Protein AF-A0A9D7ZL59-F1 (afdb_monomer_lite)

Secondary structure (DSSP, 8-state):
-PPP---TT--HHHHHHHHHTTGGG-TTEEEEEEEEEEEEEETTEEEEEEEEEEEEEEEE-SSS-SEEEEEEEEETTEEEEEEEESSTTT-EEEEEEEEEETTEEEE-SS-SEEEE-

Sequence (117 aa):
MQAYKAPVFLTDLMNNWLLFHNVLQNSKIGKIGLFEWELRPTQKSELKIRKKPVIKEFEQYGKPSDLNIYFFELNSTTLHVFESHGFSLSGTKNIYQYVLKNGKFYRNDKPLISFLS

Radius of gyration: 14.92 Å; chains: 1; bounding box: 33×42×32 Å

Foldseek 3Di:
DDDDDPDPPDDPQRVLVCVQVVVLVDLQEFKEAAWDWDWDQDPVDNPDTDTDIGTDDIDGRHHNHQWYWYWDDPDPFKIWIWIWGDDPQAIKIFIWIWGDDPSDTDIDPHTPDIDGD

pLDDT: mean 84.56, std 13.37, range [43.19, 97.94]

Structure (mmCIF, N/CA/C/O backbone):
data_AF-A0A9D7ZL59-F1
#
_entry.id   AF-A0A9D7ZL59-F1
#
loop_
_atom_site.group_PDB
_atom_site.id
_atom_site.type_symbol
_atom_site.label_atom_id
_atom_site.label_alt_id
_atom_site.label_comp_id
_atom_site.label_asym_id
_atom_site.label_entity_id
_atom_site.label_seq_id
_atom_site.pdbx_PDB_ins_code
_atom_site.Cartn_x
_atom_site.Cartn_y
_atom_site.Cartn_z
_atom_site.occupancy
_atom_site.B_iso_or_equiv
_atom_site.auth_seq_id
_atom_site.auth_comp_id
_atom_site.auth_asym_id
_atom_site.auth_atom_id
_atom_site.pdbx_PDB_model_num
ATOM 1 N N . MET A 1 1 ? 17.984 -14.539 -12.634 1.00 43.19 1 MET A N 1
ATOM 2 C CA . MET A 1 1 ? 16.901 -13.833 -11.917 1.00 43.19 1 MET A CA 1
ATOM 3 C C . MET A 1 1 ? 17.540 -13.151 -10.725 1.00 43.19 1 MET A C 1
ATOM 5 O O . MET A 1 1 ? 18.226 -13.833 -9.975 1.00 43.19 1 MET A O 1
ATOM 9 N N . GLN A 1 2 ? 17.440 -11.829 -10.610 1.00 50.00 2 GLN A N 1
ATOM 10 C CA . GLN A 1 2 ? 17.990 -11.116 -9.457 1.00 50.00 2 GLN A CA 1
ATOM 11 C C . GLN A 1 2 ? 17.089 -11.416 -8.256 1.00 50.00 2 GLN A C 1
ATOM 13 O O . GLN A 1 2 ? 15.872 -11.275 -8.362 1.00 50.00 2 GLN A O 1
ATOM 18 N N . ALA A 1 3 ? 17.663 -11.924 -7.166 1.00 57.16 3 ALA A N 1
ATOM 19 C CA . ALA A 1 3 ? 16.902 -12.201 -5.955 1.00 57.16 3 ALA A CA 1
ATOM 20 C C . ALA A 1 3 ? 16.310 -10.887 -5.427 1.00 57.16 3 ALA A C 1
ATOM 22 O O . ALA A 1 3 ? 17.025 -9.889 -5.321 1.00 57.16 3 ALA A O 1
ATOM 23 N N . TYR A 1 4 ? 15.010 -10.886 -5.128 1.00 61.97 4 TYR A N 1
ATOM 24 C CA . TYR A 1 4 ? 14.353 -9.755 -4.484 1.00 61.97 4 TYR A CA 1
ATOM 25 C C . TYR A 1 4 ? 15.057 -9.445 -3.164 1.00 61.97 4 TYR A C 1
ATOM 27 O O . TYR A 1 4 ? 15.063 -10.278 -2.258 1.00 61.97 4 TYR A O 1
ATOM 35 N N . LYS A 1 5 ? 15.624 -8.245 -3.047 1.00 70.88 5 LYS A N 1
ATOM 36 C CA . LYS A 1 5 ? 16.001 -7.676 -1.758 1.00 70.88 5 LYS A CA 1
ATOM 37 C C . LYS A 1 5 ? 14.959 -6.618 -1.427 1.00 70.88 5 LYS A C 1
ATOM 39 O O . LYS A 1 5 ? 14.846 -5.639 -2.158 1.00 70.88 5 LYS A O 1
ATOM 44 N N . ALA A 1 6 ? 14.185 -6.851 -0.371 1.00 73.00 6 ALA A N 1
ATOM 45 C CA . ALA A 1 6 ? 13.225 -5.866 0.103 1.00 73.00 6 ALA A CA 1
ATOM 46 C C . ALA A 1 6 ? 13.949 -4.550 0.431 1.00 73.00 6 ALA A C 1
ATOM 48 O O . ALA A 1 6 ? 14.999 -4.602 1.086 1.00 73.00 6 ALA A O 1
ATOM 49 N N . PRO A 1 7 ? 13.418 -3.393 -0.003 1.00 82.19 7 PRO A N 1
ATOM 50 C CA . PRO A 1 7 ? 13.910 -2.108 0.463 1.00 82.19 7 PRO A CA 1
ATOM 51 C C . PRO A 1 7 ? 13.878 -2.046 1.993 1.00 82.19 7 PRO A C 1
ATOM 53 O O . PRO A 1 7 ? 12.910 -2.479 2.618 1.00 82.19 7 PRO A O 1
ATOM 56 N N . VAL A 1 8 ? 14.938 -1.500 2.595 1.00 88.19 8 VAL A N 1
ATOM 57 C CA . VAL A 1 8 ? 15.145 -1.510 4.059 1.00 88.19 8 VAL A CA 1
ATOM 58 C C . VAL A 1 8 ? 14.049 -0.740 4.805 1.00 88.19 8 VAL A C 1
ATOM 60 O O . VAL A 1 8 ? 13.775 -1.024 5.966 1.00 88.19 8 VAL A O 1
ATOM 63 N N . PHE A 1 9 ? 13.404 0.213 4.134 1.00 90.75 9 PHE A N 1
ATOM 64 C CA . PHE A 1 9 ? 12.329 1.023 4.700 1.00 90.75 9 PHE A CA 1
ATOM 65 C C . PHE A 1 9 ? 10.957 0.331 4.725 1.00 90.75 9 PHE A C 1
ATOM 67 O O . PHE A 1 9 ? 10.016 0.871 5.305 1.00 90.75 9 PHE A O 1
ATOM 74 N N . LEU A 1 10 ? 10.795 -0.836 4.090 1.00 92.94 10 LEU A N 1
ATOM 75 C CA . LEU A 1 10 ? 9.522 -1.555 4.130 1.00 92.94 10 LEU A CA 1
ATOM 76 C C . LEU A 1 10 ? 9.363 -2.311 5.446 1.00 92.94 10 LEU A C 1
ATOM 78 O O . LEU A 1 10 ? 10.236 -3.076 5.852 1.00 92.94 10 LEU A O 1
ATOM 82 N N . THR A 1 11 ? 8.197 -2.157 6.067 1.00 95.38 11 THR A N 1
ATOM 83 C CA . THR A 1 11 ? 7.824 -2.920 7.258 1.00 95.38 11 THR A CA 1
ATOM 84 C C . THR A 1 11 ? 7.477 -4.369 6.911 1.00 95.38 11 THR A C 1
ATOM 86 O O . THR A 1 11 ? 7.187 -4.715 5.759 1.00 95.38 11 THR A O 1
ATOM 89 N N . ASP A 1 12 ? 7.419 -5.229 7.929 1.00 94.75 12 ASP A N 1
ATOM 90 C CA . ASP A 1 12 ? 6.965 -6.615 7.772 1.00 94.75 12 ASP A CA 1
ATOM 91 C C . ASP A 1 12 ? 5.552 -6.698 7.185 1.00 94.75 12 ASP A C 1
ATOM 93 O O . ASP A 1 12 ? 5.271 -7.561 6.354 1.00 94.75 12 ASP A O 1
ATOM 97 N N . LEU A 1 13 ? 4.656 -5.779 7.561 1.00 96.56 13 LEU A N 1
ATOM 98 C CA . LEU A 1 13 ? 3.291 -5.747 7.042 1.00 96.56 13 LEU A CA 1
ATOM 99 C C . LEU A 1 13 ? 3.269 -5.455 5.533 1.00 96.56 13 LEU A C 1
ATOM 101 O O . LEU A 1 13 ? 2.544 -6.122 4.791 1.00 96.56 13 LEU A O 1
ATOM 105 N N . MET A 1 14 ? 4.086 -4.505 5.069 1.00 96.06 14 MET A N 1
ATOM 106 C CA . MET A 1 14 ? 4.233 -4.178 3.645 1.00 96.06 14 MET A CA 1
ATOM 107 C C . MET A 1 14 ? 4.835 -5.348 2.863 1.00 96.06 14 MET A C 1
ATOM 109 O O . MET A 1 14 ? 4.319 -5.717 1.807 1.00 96.06 14 MET A O 1
ATOM 113 N N . ASN A 1 15 ? 5.878 -5.982 3.404 1.00 93.44 15 ASN A N 1
ATOM 114 C CA . ASN A 1 15 ? 6.492 -7.165 2.801 1.00 93.44 15 ASN A CA 1
ATOM 115 C C . ASN A 1 15 ? 5.498 -8.330 2.702 1.00 93.44 15 ASN A C 1
ATOM 117 O O . ASN A 1 15 ? 5.368 -8.947 1.644 1.00 93.44 15 ASN A O 1
ATOM 121 N N . ASN A 1 16 ? 4.722 -8.580 3.758 1.00 94.25 16 ASN A N 1
ATOM 122 C CA . ASN A 1 16 ? 3.667 -9.591 3.755 1.00 94.25 16 ASN A CA 1
ATOM 123 C C . ASN A 1 16 ? 2.600 -9.300 2.697 1.00 94.25 16 ASN A C 1
ATOM 125 O O . ASN A 1 16 ? 2.128 -10.224 2.038 1.00 94.25 16 ASN A O 1
ATOM 129 N N . TRP A 1 17 ? 2.233 -8.032 2.499 1.00 95.81 17 TRP A N 1
ATOM 130 C CA . TRP A 1 17 ? 1.291 -7.644 1.452 1.00 95.81 17 TRP A CA 1
ATOM 131 C C . TRP A 1 17 ? 1.852 -7.929 0.053 1.00 95.81 17 TRP A C 1
ATOM 133 O O . TRP A 1 17 ? 1.171 -8.542 -0.773 1.00 95.81 17 TRP A O 1
ATOM 143 N N . LEU A 1 18 ? 3.113 -7.558 -0.199 1.00 92.62 18 LEU A N 1
ATOM 144 C CA . LEU A 1 18 ? 3.797 -7.811 -1.473 1.00 92.62 18 LEU A CA 1
ATOM 145 C C . LEU A 1 18 ? 3.868 -9.310 -1.801 1.00 92.62 18 LEU A C 1
ATOM 147 O O . LEU A 1 18 ? 3.638 -9.701 -2.949 1.00 92.62 18 LEU A O 1
ATOM 151 N N . LEU A 1 19 ? 4.156 -10.141 -0.795 1.00 91.06 19 LEU A N 1
ATOM 152 C CA . LEU A 1 19 ? 4.184 -11.598 -0.919 1.00 91.06 19 LEU A CA 1
ATOM 153 C C . LEU A 1 19 ? 2.786 -12.172 -1.161 1.00 91.06 19 LEU A C 1
ATOM 155 O O . LEU A 1 19 ? 2.598 -12.927 -2.109 1.00 91.06 19 LEU A O 1
ATOM 159 N N . PHE A 1 20 ? 1.794 -11.781 -0.355 1.00 92.69 20 PHE A N 1
ATOM 160 C CA . PHE A 1 20 ? 0.421 -12.284 -0.459 1.00 92.69 20 PHE A CA 1
ATOM 161 C C . PHE A 1 20 ? -0.194 -12.023 -1.840 1.00 92.69 20 PHE A C 1
ATOM 163 O O . PHE A 1 20 ? -0.887 -12.878 -2.386 1.00 92.69 20 PHE A O 1
ATOM 170 N N . HIS A 1 21 ? 0.079 -10.855 -2.424 1.00 91.06 21 HIS A N 1
ATOM 171 C CA . HIS A 1 21 ? -0.429 -10.474 -3.741 1.00 91.06 21 HIS A CA 1
ATOM 172 C C . HIS A 1 21 ? 0.475 -10.911 -4.910 1.00 91.06 21 HIS A C 1
ATOM 174 O O . HIS A 1 21 ? 0.205 -10.532 -6.050 1.00 91.06 21 HIS A O 1
ATOM 180 N N . ASN A 1 22 ? 1.535 -11.696 -4.663 1.00 87.88 22 ASN A N 1
ATOM 181 C CA . ASN A 1 22 ? 2.528 -12.118 -5.666 1.00 87.88 22 ASN A CA 1
ATOM 182 C C . ASN A 1 22 ? 3.076 -10.956 -6.510 1.00 87.88 22 ASN A C 1
ATOM 184 O O . ASN A 1 22 ? 3.412 -11.100 -7.687 1.00 87.88 22 ASN A O 1
ATOM 188 N N . VAL A 1 23 ? 3.184 -9.783 -5.893 1.00 85.38 23 VAL A N 1
ATOM 189 C CA . VAL A 1 23 ? 3.529 -8.532 -6.566 1.00 85.38 23 VAL A CA 1
ATOM 190 C C . VAL A 1 23 ? 4.953 -8.637 -7.104 1.00 85.38 23 VAL A C 1
ATOM 192 O O . VAL A 1 23 ? 5.192 -8.418 -8.282 1.00 85.38 23 VAL A O 1
ATOM 195 N N . LEU A 1 24 ? 5.888 -9.142 -6.308 1.00 79.06 24 LEU A N 1
ATOM 196 C CA . LEU A 1 24 ? 7.310 -9.222 -6.665 1.00 79.06 24 LEU A CA 1
ATOM 197 C C . LEU A 1 24 ? 7.641 -10.148 -7.842 1.00 79.06 24 LEU A C 1
ATOM 199 O O . LEU A 1 24 ? 8.704 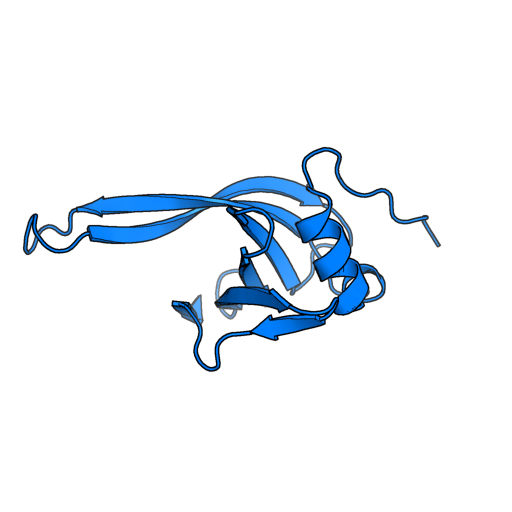-10.005 -8.447 1.00 79.06 24 LEU A O 1
ATOM 203 N N . GLN A 1 25 ? 6.742 -11.079 -8.171 1.00 77.06 25 GLN A N 1
ATOM 204 C CA . GLN A 1 25 ? 6.858 -11.951 -9.344 1.00 77.06 25 GLN A CA 1
ATOM 205 C C . GLN A 1 25 ? 6.338 -11.270 -10.621 1.00 77.06 25 GLN A C 1
ATOM 207 O O . GLN A 1 25 ? 6.559 -11.756 -11.730 1.00 77.06 25 GLN A O 1
ATOM 212 N N . ASN A 1 26 ? 5.663 -10.127 -10.487 1.00 73.31 26 ASN A N 1
ATOM 213 C CA . ASN A 1 26 ? 5.152 -9.349 -11.598 1.00 73.31 26 ASN A CA 1
ATOM 214 C C . ASN A 1 26 ? 6.271 -8.497 -12.211 1.00 73.31 26 ASN A C 1
ATOM 216 O O . ASN A 1 26 ? 6.728 -7.510 -11.634 1.00 73.31 26 ASN A O 1
ATOM 220 N N . SER A 1 27 ? 6.664 -8.836 -13.440 1.00 64.94 27 SER A N 1
ATOM 221 C CA . SER A 1 27 ? 7.691 -8.113 -14.200 1.00 64.94 27 SER A CA 1
ATOM 222 C C . SER A 1 27 ? 7.313 -6.667 -14.547 1.00 64.94 27 SER A C 1
ATOM 224 O O . SER A 1 27 ? 8.129 -5.952 -15.126 1.00 64.94 27 SER A O 1
ATOM 226 N N . LYS A 1 28 ? 6.079 -6.242 -14.239 1.00 78.75 28 LYS A N 1
ATOM 227 C CA . LYS A 1 28 ? 5.555 -4.903 -14.520 1.00 78.75 28 LYS A CA 1
ATOM 228 C C . LYS A 1 28 ? 5.669 -3.929 -13.346 1.00 78.75 28 LYS A C 1
ATOM 230 O O . LYS A 1 28 ? 5.103 -2.839 -13.426 1.00 78.75 28 LYS A O 1
ATOM 235 N N . ILE A 1 29 ? 6.367 -4.263 -12.267 1.00 85.62 29 ILE A N 1
ATOM 236 C CA . ILE A 1 29 ? 6.603 -3.276 -11.209 1.00 85.62 29 ILE A CA 1
ATOM 237 C C . ILE A 1 29 ? 7.742 -2.351 -11.612 1.00 85.62 29 ILE A C 1
ATOM 239 O O . ILE A 1 29 ? 8.862 -2.793 -11.861 1.00 85.62 29 ILE A O 1
ATOM 243 N N . GLY A 1 30 ? 7.448 -1.057 -11.630 1.00 87.69 30 GLY A N 1
ATOM 244 C CA . GLY A 1 30 ? 8.432 -0.001 -11.785 1.00 87.69 30 GLY A CA 1
ATOM 245 C C . GLY A 1 30 ? 9.079 0.315 -10.446 1.00 87.69 30 GLY A C 1
ATOM 246 O O . GLY A 1 30 ? 10.268 0.068 -10.257 1.00 87.69 30 GLY A O 1
ATOM 247 N N . LYS A 1 31 ? 8.289 0.852 -9.515 1.00 90.50 31 LYS A N 1
ATOM 248 C CA . LYS A 1 31 ? 8.767 1.392 -8.236 1.00 90.50 31 LYS A CA 1
ATOM 249 C C . LYS A 1 31 ? 8.000 0.818 -7.056 1.00 90.50 31 LYS A C 1
ATOM 251 O O . LYS A 1 31 ? 6.794 0.584 -7.157 1.00 90.50 31 LYS A O 1
ATOM 256 N N . ILE A 1 32 ? 8.704 0.672 -5.939 1.00 92.56 32 ILE A N 1
ATOM 257 C CA . ILE A 1 32 ? 8.127 0.371 -4.629 1.00 92.56 32 ILE A CA 1
ATOM 258 C C . ILE A 1 32 ? 8.604 1.444 -3.655 1.00 92.56 32 ILE A C 1
ATOM 260 O O . ILE A 1 32 ? 9.790 1.765 -3.631 1.00 92.56 32 ILE A O 1
ATOM 264 N N . GLY A 1 33 ? 7.702 2.023 -2.870 1.00 94.50 33 GLY A N 1
ATOM 265 C CA . GLY A 1 33 ? 8.067 3.103 -1.960 1.00 94.50 33 GLY A CA 1
ATOM 266 C C . GLY A 1 33 ? 7.061 3.370 -0.857 1.00 94.50 33 GLY A C 1
ATOM 267 O O . GLY A 1 33 ? 6.135 2.591 -0.637 1.00 94.50 33 GLY A O 1
ATOM 268 N N . LEU A 1 34 ? 7.233 4.510 -0.198 1.00 96.94 34 LEU A N 1
ATOM 269 C CA . LEU A 1 34 ? 6.328 5.038 0.810 1.00 96.94 34 LEU A CA 1
ATOM 270 C C . LEU A 1 34 ? 5.654 6.323 0.328 1.00 96.94 34 LEU A C 1
ATOM 272 O O . LEU A 1 34 ? 6.200 7.104 -0.461 1.00 96.94 34 LEU A O 1
ATOM 276 N N . PHE A 1 35 ? 4.458 6.569 0.846 1.00 96.19 35 PHE A N 1
ATOM 277 C CA . PHE A 1 35 ? 3.788 7.855 0.729 1.00 96.19 35 PHE A CA 1
ATOM 278 C C . PHE A 1 35 ? 3.215 8.282 2.078 1.00 96.19 35 PHE A C 1
ATOM 280 O O . PHE A 1 35 ? 2.993 7.465 2.962 1.00 96.19 35 PHE A O 1
ATOM 287 N N . GLU A 1 36 ? 2.924 9.570 2.210 1.00 95.19 36 GLU A N 1
ATOM 288 C CA . GLU A 1 36 ? 2.196 10.128 3.347 1.00 95.19 36 GLU A CA 1
ATOM 289 C C . GLU A 1 36 ? 0.937 10.858 2.887 1.00 95.19 36 GLU A C 1
ATOM 291 O O . GLU A 1 36 ? 0.832 11.323 1.746 1.00 95.19 36 GLU A O 1
ATOM 296 N N . TRP A 1 37 ? -0.019 10.997 3.804 1.00 92.56 37 TRP A N 1
ATOM 297 C CA . TRP A 1 37 ? -1.167 11.872 3.616 1.00 92.56 37 TRP A CA 1
ATOM 298 C C . TRP A 1 37 ? -0.822 13.307 3.987 1.00 92.56 37 TRP A C 1
ATOM 300 O O . TRP A 1 37 ? -0.684 13.645 5.158 1.00 92.56 37 TRP A O 1
ATOM 310 N N . GLU A 1 38 ? -0.783 14.180 2.992 1.00 90.50 38 GLU A N 1
ATOM 311 C CA . GLU A 1 38 ? -0.766 15.616 3.215 1.00 90.50 38 GLU A CA 1
ATOM 312 C C . GLU A 1 38 ? -2.207 16.119 3.369 1.00 90.50 38 GLU A C 1
ATOM 314 O O . GLU A 1 38 ? -3.061 15.924 2.495 1.00 90.50 38 GLU A O 1
ATOM 319 N N . LEU A 1 39 ? -2.480 16.762 4.502 1.00 84.88 39 LEU A N 1
ATOM 320 C CA . LEU A 1 39 ? -3.757 17.394 4.800 1.00 84.88 39 LEU A CA 1
ATOM 321 C C . LEU A 1 39 ? -3.720 18.834 4.295 1.00 84.88 39 LEU A C 1
ATOM 323 O O . LEU A 1 39 ? -2.970 19.657 4.811 1.00 84.88 39 LEU A O 1
ATOM 327 N N . ARG A 1 40 ? -4.529 19.146 3.282 1.00 76.62 40 ARG A N 1
ATOM 328 C CA . ARG A 1 40 ? -4.638 20.506 2.748 1.00 76.62 40 ARG A CA 1
ATOM 329 C C . ARG A 1 40 ? -6.003 21.104 3.083 1.00 76.62 40 ARG A C 1
ATOM 331 O O . ARG A 1 40 ? -7.020 20.473 2.766 1.00 76.62 40 ARG A O 1
ATOM 338 N N . PRO A 1 41 ? -6.061 22.312 3.665 1.00 71.12 41 PRO A N 1
ATOM 339 C CA . PRO A 1 41 ? -7.320 23.028 3.796 1.00 71.12 41 PRO A CA 1
ATOM 340 C C . PRO A 1 41 ? -7.867 23.341 2.398 1.00 71.12 41 PRO A C 1
ATOM 342 O O . PRO A 1 41 ? -7.111 23.648 1.471 1.00 71.12 41 PRO A O 1
ATOM 345 N N . THR A 1 42 ? -9.183 23.240 2.211 1.00 64.50 42 THR A N 1
ATOM 346 C CA . THR A 1 42 ? -9.808 23.732 0.978 1.00 64.50 42 THR A CA 1
ATOM 347 C C . THR A 1 42 ? -10.251 25.174 1.145 1.00 64.50 42 THR A C 1
ATOM 349 O O . THR A 1 42 ? -10.916 25.507 2.118 1.00 64.50 42 THR A O 1
ATOM 352 N N . GLN A 1 43 ? -9.961 26.012 0.143 1.00 60.97 43 GLN A N 1
ATOM 353 C CA . GLN A 1 43 ? -10.323 27.439 0.132 1.00 60.97 43 GLN A CA 1
ATOM 354 C C . GLN A 1 43 ? -11.825 27.710 0.352 1.00 60.97 43 GLN A C 1
ATOM 356 O O . GLN A 1 43 ? -12.193 28.819 0.709 1.00 60.97 43 GLN A O 1
ATOM 361 N N . LYS A 1 44 ? -12.703 26.716 0.140 1.00 61.09 44 LYS A N 1
ATOM 362 C CA . LYS A 1 44 ? -14.160 26.864 0.295 1.00 61.09 44 LYS A CA 1
ATOM 363 C C . LYS A 1 44 ? -14.697 26.572 1.704 1.00 61.09 44 LYS A C 1
ATOM 365 O O . LYS A 1 44 ? -15.855 26.881 1.950 1.00 61.09 44 LYS A O 1
ATOM 370 N N . SER A 1 45 ? -13.906 25.994 2.611 1.00 54.03 45 SER A N 1
ATOM 371 C CA . SER A 1 45 ? -14.232 25.900 4.044 1.00 54.03 45 SER A CA 1
ATOM 372 C C . SER A 1 45 ? -13.047 25.302 4.804 1.00 54.03 45 SER A C 1
ATOM 374 O O . SER A 1 45 ? -12.623 24.191 4.471 1.00 54.03 45 SER A O 1
ATOM 376 N N . GLU A 1 46 ? -12.601 25.946 5.882 1.00 54.38 46 GLU A N 1
ATOM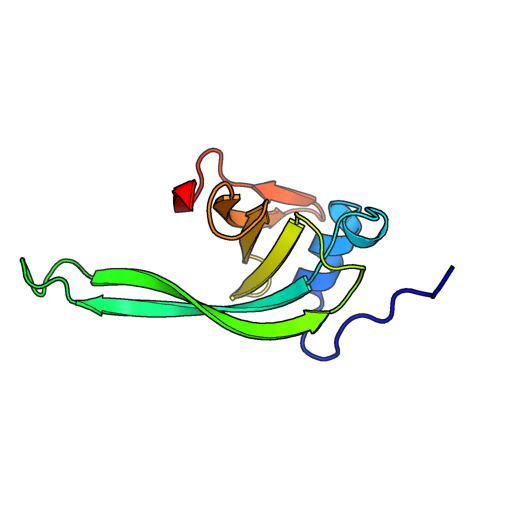 377 C CA . GLU A 1 46 ? -11.620 25.386 6.834 1.00 54.38 46 GLU A CA 1
ATOM 378 C C . GLU A 1 46 ? -12.066 24.026 7.419 1.00 54.38 46 GLU A C 1
ATOM 380 O O . GLU A 1 46 ? -11.244 23.223 7.845 1.00 54.38 46 GLU A O 1
ATOM 385 N N . LEU A 1 47 ? -13.365 23.711 7.331 1.00 55.97 47 LEU A N 1
ATOM 386 C CA . LEU A 1 47 ? -13.981 22.462 7.790 1.00 55.97 47 LEU A CA 1
ATOM 387 C C . LEU A 1 47 ? -13.755 21.243 6.873 1.00 55.97 47 LEU A C 1
ATOM 389 O O . LEU A 1 47 ? -13.968 20.111 7.307 1.00 55.97 47 LEU A O 1
ATOM 393 N N . LYS A 1 48 ? -13.340 21.421 5.609 1.00 58.97 48 LYS A N 1
ATOM 394 C CA . LYS A 1 48 ? -13.071 20.299 4.687 1.00 58.97 48 LYS A CA 1
ATOM 395 C C . LYS A 1 48 ? -11.579 20.180 4.403 1.00 58.97 48 LYS A C 1
ATOM 397 O O . LYS A 1 48 ? -11.018 20.884 3.562 1.00 58.97 48 LYS A O 1
ATOM 402 N N . ILE A 1 49 ? -10.948 19.225 5.074 1.00 66.56 49 ILE A N 1
ATOM 403 C CA . ILE A 1 49 ? -9.557 18.847 4.837 1.00 66.56 49 ILE A CA 1
ATOM 404 C C . ILE A 1 49 ? -9.508 17.868 3.658 1.00 66.56 49 ILE A C 1
ATOM 406 O O . ILE A 1 49 ? -10.107 16.791 3.706 1.00 66.56 49 ILE A O 1
ATOM 410 N N . ARG A 1 50 ? -8.791 18.220 2.586 1.00 75.00 50 ARG A N 1
ATOM 411 C CA . ARG A 1 50 ? -8.470 17.275 1.507 1.00 75.00 50 ARG A CA 1
ATOM 412 C C . ARG A 1 50 ? -7.234 16.474 1.888 1.00 75.00 50 ARG A C 1
ATOM 414 O O . ARG A 1 50 ? -6.226 17.046 2.288 1.00 75.00 50 ARG A O 1
ATOM 421 N N . LYS A 1 51 ? -7.307 15.159 1.698 1.00 85.19 51 LYS A N 1
ATOM 422 C CA . LYS A 1 51 ? -6.157 14.257 1.789 1.00 85.19 51 LYS A CA 1
ATOM 423 C C . LYS A 1 51 ? -5.506 14.148 0.416 1.00 85.19 51 LYS A C 1
ATOM 425 O O . LYS A 1 51 ? -6.181 13.811 -0.556 1.00 85.19 51 LYS A O 1
ATOM 430 N N . LYS A 1 52 ? -4.210 14.434 0.329 1.00 88.00 52 LYS A N 1
ATOM 431 C CA . LYS A 1 52 ? -3.408 14.261 -0.883 1.00 88.00 52 LYS A CA 1
ATOM 432 C C . LYS A 1 52 ? -2.275 13.273 -0.594 1.00 88.00 52 LYS A C 1
ATOM 434 O O . LYS A 1 52 ? -1.556 13.486 0.376 1.00 88.00 52 LYS A O 1
ATOM 439 N N . PRO A 1 53 ? -2.091 12.219 -1.402 1.00 91.94 53 PRO A N 1
ATOM 440 C CA . PRO A 1 53 ? -0.935 11.346 -1.255 1.00 91.94 53 PRO A CA 1
ATOM 441 C C . PRO A 1 53 ? 0.325 12.064 -1.753 1.00 91.94 53 PRO A C 1
ATOM 443 O O . PRO A 1 53 ? 0.330 12.642 -2.845 1.00 91.94 53 PRO A O 1
ATOM 446 N N . VAL A 1 54 ? 1.396 12.025 -0.967 1.00 93.25 54 VAL A N 1
ATOM 447 C CA . VAL A 1 54 ? 2.711 12.564 -1.329 1.00 93.25 54 VAL A CA 1
ATOM 448 C C . VAL A 1 54 ? 3.739 11.453 -1.193 1.00 93.25 54 VAL A C 1
ATOM 450 O O . VAL A 1 54 ? 3.952 10.945 -0.097 1.00 93.25 54 VAL A O 1
ATOM 453 N N . ILE A 1 55 ? 4.360 11.072 -2.309 1.00 93.94 55 ILE A N 1
ATOM 454 C CA . ILE A 1 55 ? 5.435 10.072 -2.336 1.00 93.94 55 ILE A CA 1
ATOM 455 C C . ILE A 1 55 ? 6.647 10.652 -1.600 1.00 93.94 55 ILE A C 1
ATOM 457 O O . ILE A 1 55 ? 7.032 11.790 -1.873 1.00 93.94 55 ILE A O 1
ATOM 461 N N . LYS A 1 56 ? 7.225 9.884 -0.675 1.00 94.12 56 LYS A N 1
ATOM 462 C CA . LYS A 1 56 ? 8.362 10.315 0.152 1.00 94.12 56 LYS A CA 1
ATOM 463 C C . LYS A 1 56 ? 9.665 9.701 -0.306 1.00 94.12 56 LYS A C 1
ATOM 465 O O . LYS A 1 56 ? 10.592 10.414 -0.671 1.00 94.12 56 LYS A O 1
ATOM 470 N N . GLU A 1 57 ? 9.692 8.381 -0.333 1.00 93.50 57 GLU A N 1
ATOM 471 C CA . GLU A 1 57 ? 10.850 7.595 -0.721 1.00 93.50 57 GLU A CA 1
ATOM 472 C C . GLU A 1 57 ? 10.401 6.421 -1.575 1.00 93.50 57 GLU A C 1
ATOM 474 O O . GLU A 1 57 ? 9.268 5.950 -1.462 1.00 93.50 57 GLU A O 1
ATOM 479 N N . PHE A 1 58 ? 11.263 5.988 -2.486 1.00 93.25 58 PHE A N 1
ATOM 480 C CA . PHE A 1 58 ? 11.020 4.815 -3.306 1.00 93.25 58 PHE A CA 1
ATOM 481 C C . PHE A 1 58 ? 12.328 4.270 -3.853 1.00 93.25 58 PHE A C 1
ATOM 483 O O . PHE A 1 58 ? 13.283 5.011 -4.085 1.00 93.25 58 PHE A O 1
ATOM 490 N N . GLU A 1 59 ? 12.315 2.983 -4.153 1.00 90.19 59 GLU A N 1
ATOM 491 C CA . GLU A 1 59 ? 13.349 2.322 -4.926 1.00 90.19 59 GLU A CA 1
ATOM 492 C C . GLU A 1 59 ? 12.800 1.895 -6.286 1.00 90.19 59 GLU A C 1
ATOM 494 O O . GLU A 1 59 ? 11.622 1.550 -6.451 1.00 90.19 59 GLU A O 1
ATOM 499 N N . GLN A 1 60 ? 13.677 1.949 -7.286 1.00 87.25 60 GLN A N 1
ATOM 500 C CA . GLN A 1 60 ? 13.400 1.397 -8.601 1.00 87.25 60 GLN A CA 1
ATOM 501 C C . GLN A 1 60 ? 13.582 -0.119 -8.522 1.00 87.25 60 GLN A C 1
ATOM 503 O O . GLN A 1 60 ? 14.661 -0.598 -8.184 1.00 87.25 60 GLN A O 1
ATOM 508 N N . TYR A 1 61 ? 12.528 -0.863 -8.836 1.00 79.44 61 TYR A N 1
ATOM 509 C CA . TYR A 1 61 ? 12.522 -2.315 -8.721 1.00 79.44 61 TYR A CA 1
ATOM 510 C C . TYR A 1 61 ? 12.773 -3.007 -10.064 1.00 79.44 61 TYR A C 1
ATOM 512 O O . TYR A 1 61 ? 13.637 -3.871 -10.184 1.00 79.44 61 TYR A O 1
ATOM 520 N N . GLY A 1 62 ? 12.026 -2.608 -11.092 1.00 74.38 62 GLY A N 1
ATOM 521 C CA . GLY A 1 62 ? 12.146 -3.142 -12.445 1.00 74.38 62 GLY A CA 1
ATOM 522 C C . GLY A 1 62 ? 12.523 -2.072 -13.461 1.00 74.38 62 GLY A C 1
ATOM 523 O O . GLY A 1 62 ? 12.997 -0.985 -13.125 1.00 74.38 62 GLY A O 1
ATOM 524 N N . LYS A 1 63 ? 12.265 -2.358 -14.740 1.00 71.38 63 LYS A N 1
ATOM 525 C CA . LYS A 1 63 ? 12.289 -1.321 -15.782 1.00 71.38 63 LYS A CA 1
ATOM 526 C C . LYS A 1 63 ? 11.231 -0.251 -15.470 1.00 71.38 63 LYS A C 1
ATOM 528 O O . LYS A 1 63 ? 10.275 -0.555 -14.754 1.00 71.38 63 LYS A O 1
ATOM 533 N N . PRO A 1 64 ? 11.360 0.980 -15.999 1.00 67.38 64 PRO A N 1
ATOM 534 C CA . PRO A 1 64 ? 10.257 1.933 -15.996 1.00 67.38 64 PRO A CA 1
ATOM 535 C C . PRO A 1 64 ? 9.014 1.216 -16.519 1.00 67.38 64 PRO A C 1
ATOM 537 O O . PRO A 1 64 ? 9.012 0.717 -17.643 1.00 67.38 64 PRO A O 1
ATOM 540 N N . SER A 1 65 ? 8.029 1.053 -15.649 1.00 67.81 65 SER A N 1
ATOM 541 C CA . SER A 1 65 ? 6.901 0.175 -15.892 1.00 67.81 65 SER A CA 1
ATOM 542 C C . SER A 1 65 ? 5.630 0.817 -15.382 1.00 67.81 65 SER A C 1
ATOM 544 O O . SER A 1 65 ? 5.663 1.723 -14.545 1.00 67.81 65 SER A O 1
ATOM 546 N N . ASP A 1 66 ? 4.519 0.316 -15.904 1.00 75.19 66 ASP A N 1
ATOM 547 C CA . ASP A 1 66 ? 3.204 0.878 -15.698 1.00 75.19 66 ASP A CA 1
ATOM 548 C C . ASP A 1 66 ? 2.806 0.860 -14.226 1.00 75.19 66 ASP A C 1
ATOM 550 O O . ASP A 1 66 ? 2.176 1.813 -13.801 1.00 75.19 66 ASP A O 1
ATOM 554 N N . LEU A 1 67 ? 3.175 -0.156 -13.434 1.00 87.06 67 LEU A N 1
ATOM 555 C CA . LEU A 1 67 ? 2.727 -0.281 -12.045 1.00 87.06 67 LEU A CA 1
ATOM 556 C C . LEU A 1 67 ? 3.778 0.206 -11.044 1.00 87.06 67 LEU A C 1
ATOM 558 O O . LEU A 1 67 ? 4.843 -0.386 -10.895 1.00 87.06 67 LEU A O 1
ATOM 562 N N . ASN A 1 68 ? 3.434 1.243 -10.291 1.00 91.00 68 ASN A N 1
ATOM 563 C CA . ASN A 1 68 ? 4.187 1.713 -9.134 1.00 91.00 68 ASN A CA 1
ATOM 564 C C . ASN A 1 68 ? 3.333 1.556 -7.876 1.00 91.00 68 ASN A C 1
ATOM 566 O O . ASN A 1 68 ? 2.134 1.840 -7.908 1.00 91.00 68 ASN A O 1
ATOM 570 N N . ILE A 1 69 ? 3.951 1.111 -6.785 1.00 93.75 69 ILE A N 1
ATOM 571 C CA . ILE A 1 69 ? 3.269 0.802 -5.527 1.00 93.75 69 ILE A CA 1
ATOM 572 C C . ILE A 1 69 ? 3.909 1.612 -4.410 1.00 93.75 69 ILE A C 1
ATOM 574 O O . ILE A 1 69 ? 5.124 1.575 -4.224 1.00 93.75 69 ILE A O 1
ATOM 578 N N . TYR A 1 70 ? 3.088 2.325 -3.649 1.00 95.56 70 TYR A N 1
ATOM 579 C CA . TYR A 1 70 ? 3.538 3.081 -2.489 1.00 95.56 70 TYR A CA 1
ATOM 580 C C . TYR A 1 70 ? 2.700 2.730 -1.265 1.00 95.56 70 TYR A C 1
ATOM 582 O O . TYR A 1 70 ? 1.475 2.644 -1.351 1.00 95.56 70 TYR A O 1
ATOM 590 N N . PHE A 1 71 ? 3.349 2.563 -0.120 1.00 97.69 71 PHE A N 1
ATOM 591 C CA . PHE A 1 71 ? 2.701 2.176 1.125 1.00 97.69 71 PHE A CA 1
ATOM 592 C C . PHE A 1 71 ? 2.585 3.337 2.104 1.00 97.69 71 PHE A C 1
ATOM 594 O O . PHE A 1 71 ? 3.462 4.193 2.198 1.00 97.69 71 PHE A O 1
ATOM 601 N N . PHE A 1 72 ? 1.500 3.320 2.864 1.00 97.06 72 PHE A N 1
ATOM 602 C CA . PHE A 1 72 ? 1.347 4.076 4.096 1.00 97.06 72 PHE A CA 1
ATOM 603 C C . PHE A 1 72 ? 0.779 3.122 5.143 1.00 97.06 72 PHE A C 1
ATOM 605 O O . PHE A 1 72 ? -0.367 2.679 5.030 1.00 97.06 72 PHE A O 1
ATOM 612 N N . GLU A 1 73 ? 1.586 2.762 6.137 1.00 97.00 73 GLU A N 1
ATOM 613 C CA . GLU A 1 73 ? 1.132 1.922 7.240 1.00 97.00 73 GLU A CA 1
ATOM 614 C C . GLU A 1 73 ? 0.390 2.771 8.267 1.00 97.00 73 GLU A C 1
ATOM 616 O O . GLU A 1 73 ? 0.944 3.702 8.844 1.00 97.00 73 GLU A O 1
ATOM 621 N N . LEU A 1 74 ? 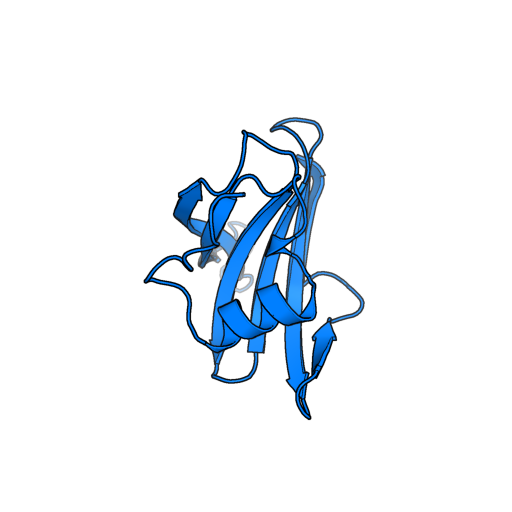-0.891 2.464 8.471 1.00 94.94 74 LEU A N 1
ATOM 622 C CA . LEU A 1 74 ? -1.722 3.174 9.440 1.00 94.94 74 LEU A CA 1
ATOM 623 C C . LEU A 1 74 ? -1.520 2.609 10.851 1.00 94.94 74 LEU A C 1
ATOM 625 O O . LEU A 1 74 ? -1.596 3.339 11.835 1.00 94.94 74 LEU A O 1
ATOM 629 N N . ASN A 1 75 ? -1.335 1.293 10.940 1.00 96.06 75 ASN A N 1
ATOM 630 C CA . ASN A 1 75 ? -1.048 0.538 12.154 1.00 96.06 75 ASN A CA 1
ATOM 631 C C . ASN A 1 75 ? -0.564 -0.872 11.772 1.00 96.06 75 ASN A C 1
ATOM 633 O O . ASN A 1 75 ? -0.606 -1.244 10.600 1.00 96.06 75 ASN A O 1
ATOM 637 N N . SER A 1 76 ? -0.242 -1.690 12.776 1.00 95.12 76 SER A N 1
ATOM 638 C CA . SER A 1 76 ? 0.295 -3.053 12.627 1.00 95.12 76 SER A CA 1
ATOM 639 C C . SER A 1 76 ? -0.567 -4.045 11.830 1.00 95.12 76 SER A C 1
ATOM 641 O O . SER A 1 76 ? -0.120 -5.153 11.546 1.00 95.12 76 SER A O 1
ATOM 643 N N . THR A 1 77 ? -1.803 -3.690 11.466 1.00 96.94 77 THR A N 1
ATOM 644 C CA . THR A 1 77 ? -2.709 -4.551 10.684 1.00 96.94 77 THR A CA 1
ATOM 645 C C . THR A 1 77 ? -3.317 -3.862 9.469 1.00 96.94 77 THR A C 1
ATOM 647 O O . THR A 1 77 ? -4.015 -4.512 8.694 1.00 96.94 77 THR A O 1
ATOM 650 N N . THR A 1 78 ? -3.096 -2.561 9.280 1.00 97.62 78 THR A N 1
ATOM 651 C CA . THR A 1 78 ? -3.799 -1.771 8.264 1.00 97.62 78 THR A CA 1
ATOM 652 C C . THR A 1 78 ? -2.814 -1.005 7.395 1.00 97.62 78 THR A C 1
ATOM 654 O O . THR A 1 78 ? -2.064 -0.161 7.883 1.00 97.62 78 THR A O 1
ATOM 657 N N . LEU A 1 79 ? -2.883 -1.247 6.087 1.00 97.38 79 LEU A N 1
ATOM 658 C CA . LEU A 1 79 ? -2.113 -0.540 5.068 1.00 97.38 79 LEU A CA 1
ATOM 659 C C . LEU A 1 79 ? -3.035 0.280 4.180 1.00 97.38 79 LEU A C 1
ATOM 661 O O . LEU A 1 79 ? -4.105 -0.178 3.779 1.00 97.38 79 LEU A O 1
ATOM 665 N N . HIS A 1 80 ? -2.584 1.465 3.793 1.00 97.38 80 HIS A N 1
ATOM 666 C CA . HIS A 1 80 ? -3.053 2.099 2.573 1.00 97.38 80 HIS A CA 1
ATOM 667 C C . HIS A 1 80 ? -2.028 1.820 1.478 1.00 97.38 80 HIS A C 1
ATOM 669 O O . HIS A 1 80 ? -0.830 2.027 1.669 1.00 97.38 80 HIS A O 1
ATOM 675 N N . VAL A 1 81 ? -2.506 1.352 0.332 1.00 97.19 81 VAL A N 1
ATOM 676 C CA . VAL A 1 81 ? -1.673 1.002 -0.817 1.00 97.19 81 VAL A CA 1
ATOM 677 C C . VAL A 1 81 ? -2.066 1.906 -1.967 1.00 97.19 81 VAL A C 1
ATOM 679 O O . VAL A 1 81 ? -3.212 1.886 -2.416 1.00 97.19 81 VAL A O 1
ATOM 682 N N . PHE A 1 82 ? -1.118 2.726 -2.403 1.00 95.31 82 PHE A N 1
ATOM 683 C CA . PHE A 1 82 ? -1.246 3.597 -3.554 1.00 95.31 82 PHE A CA 1
ATOM 684 C C . PHE A 1 82 ? -0.656 2.899 -4.781 1.00 95.31 82 PHE A C 1
ATOM 686 O O . PHE A 1 82 ? 0.557 2.781 -4.932 1.00 95.31 82 PHE A O 1
ATOM 693 N N . GLU A 1 83 ? -1.545 2.475 -5.671 1.00 92.94 83 GLU A N 1
ATOM 694 C CA . GLU A 1 83 ? -1.246 1.883 -6.967 1.00 92.94 83 GLU A CA 1
ATOM 695 C C . GLU A 1 83 ? -1.336 2.966 -8.050 1.00 92.94 83 GLU A C 1
ATOM 697 O O . GLU A 1 83 ? -2.386 3.575 -8.266 1.00 92.94 83 GLU A O 1
ATOM 702 N N . SER A 1 84 ? -0.229 3.226 -8.740 1.00 90.06 84 SER A N 1
ATOM 703 C CA . SER A 1 84 ? -0.190 4.085 -9.925 1.00 90.06 84 SER A CA 1
ATOM 704 C C . SER A 1 84 ? 0.101 3.219 -11.137 1.00 90.06 84 SER A C 1
ATOM 706 O O . SER A 1 84 ? 1.201 2.685 -11.236 1.00 90.06 84 SER A O 1
ATOM 708 N N . HIS A 1 85 ? -0.866 3.116 -12.042 1.00 87.12 85 HIS A N 1
ATOM 709 C CA . HIS A 1 85 ? -0.771 2.405 -13.313 1.00 87.12 85 HIS A CA 1
ATOM 710 C C . HIS A 1 85 ? -0.565 3.392 -14.469 1.00 87.12 85 HIS A C 1
ATOM 712 O O . HIS A 1 85 ? -1.232 4.421 -14.496 1.00 87.12 85 HIS A O 1
ATOM 718 N N . GLY A 1 86 ? 0.270 3.049 -15.448 1.00 76.06 86 GLY A N 1
ATOM 719 C CA . GLY A 1 86 ? 0.439 3.772 -16.713 1.00 76.06 86 GLY A CA 1
ATOM 720 C C . GLY A 1 86 ? 1.366 4.993 -16.656 1.00 76.06 86 GLY A C 1
ATOM 721 O O . GLY A 1 86 ? 1.869 5.391 -15.602 1.00 76.06 86 GLY A O 1
ATOM 722 N N . PHE A 1 87 ? 1.599 5.591 -17.828 1.00 65.69 87 PHE A N 1
ATOM 723 C CA . PHE A 1 87 ? 2.426 6.790 -17.996 1.00 65.69 87 PHE A CA 1
ATOM 724 C C . PHE A 1 87 ? 1.670 8.067 -17.602 1.00 65.69 87 PHE A C 1
ATOM 726 O O . PHE A 1 87 ? 0.446 8.084 -17.510 1.00 65.69 87 PHE A O 1
ATOM 733 N N . SER A 1 88 ? 2.410 9.157 -17.388 1.00 59.69 88 SER A N 1
ATOM 734 C CA . SER A 1 88 ? 1.979 10.400 -16.725 1.00 59.69 88 SER A CA 1
ATOM 735 C C . SER A 1 88 ? 0.713 11.104 -17.250 1.00 59.69 88 SER A C 1
ATOM 737 O O . SER A 1 88 ? 0.278 12.031 -16.576 1.00 59.69 88 SER A O 1
ATOM 739 N N . LEU A 1 89 ? 0.152 10.699 -18.397 1.00 58.97 89 LEU A N 1
ATOM 740 C CA . LEU A 1 89 ? -1.004 11.322 -19.072 1.00 58.97 89 LEU A CA 1
ATOM 741 C C . LEU A 1 89 ? -2.116 10.332 -19.494 1.00 58.97 89 LEU A C 1
ATOM 743 O O . LEU A 1 89 ? -3.027 10.701 -20.231 1.00 58.97 89 LEU A O 1
ATOM 747 N N . SER A 1 90 ? -1.997 9.051 -19.138 1.00 64.94 90 SER A N 1
ATOM 748 C CA . SER A 1 90 ? -3.042 8.038 -19.406 1.00 64.94 90 SER A CA 1
ATOM 749 C C . SER A 1 90 ? -3.170 7.031 -18.262 1.00 64.94 90 SER A C 1
ATOM 751 O O . SER A 1 90 ? -3.614 5.895 -18.437 1.00 64.94 90 SER A O 1
ATOM 753 N N . GLY A 1 91 ? -2.7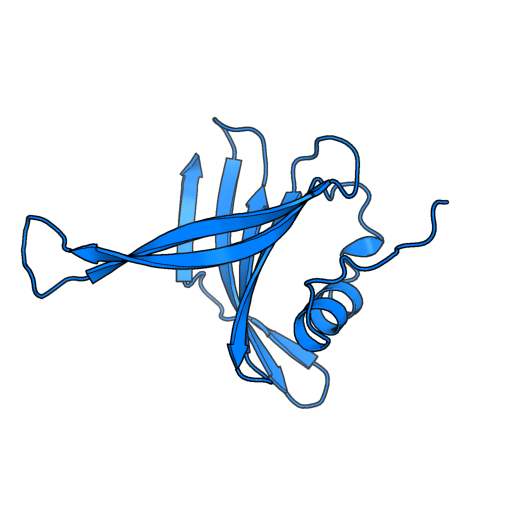11 7.436 -17.081 1.00 76.06 91 GLY A N 1
ATOM 754 C CA . GLY A 1 91 ? -2.493 6.547 -15.955 1.00 76.06 91 GLY A CA 1
ATOM 755 C C . GLY A 1 91 ? -3.636 6.582 -14.952 1.00 76.06 91 GLY A C 1
ATOM 756 O O . GLY A 1 91 ? -4.239 7.624 -14.707 1.00 76.06 91 GLY A O 1
ATOM 757 N N . THR A 1 92 ? -3.917 5.457 -14.305 1.00 86.25 92 THR A N 1
ATOM 758 C CA . THR A 1 92 ? -4.879 5.407 -13.197 1.00 86.25 92 THR A CA 1
ATOM 759 C C . THR A 1 92 ? -4.144 5.355 -11.872 1.00 86.25 92 THR A C 1
ATOM 761 O O . THR A 1 92 ? -3.240 4.541 -11.692 1.00 86.25 92 THR A O 1
ATOM 764 N N . LYS A 1 93 ? -4.555 6.182 -10.917 1.00 90.19 93 LYS A N 1
ATOM 765 C CA . LYS A 1 93 ? -3.984 6.229 -9.569 1.00 90.19 93 LYS A CA 1
ATOM 766 C C . LYS A 1 93 ? -5.064 5.887 -8.564 1.00 90.19 93 LYS A C 1
ATOM 768 O O . LYS A 1 93 ? -6.015 6.646 -8.422 1.00 90.19 93 LYS A O 1
ATOM 773 N N . ASN A 1 94 ? -4.913 4.776 -7.861 1.00 92.94 94 ASN A N 1
ATOM 774 C CA . ASN A 1 94 ? -5.883 4.300 -6.885 1.00 92.94 94 ASN A CA 1
ATOM 775 C C . ASN A 1 94 ? -5.215 4.115 -5.532 1.00 92.94 94 ASN A C 1
ATOM 777 O O . ASN A 1 94 ? -4.088 3.639 -5.450 1.00 92.94 94 ASN A O 1
ATOM 781 N N . ILE A 1 95 ? -5.921 4.472 -4.465 1.00 95.00 95 ILE A N 1
ATOM 782 C CA . ILE A 1 95 ? -5.480 4.195 -3.102 1.00 95.00 95 ILE A CA 1
ATOM 783 C C . ILE A 1 95 ? -6.517 3.320 -2.432 1.00 95.00 95 ILE A C 1
ATOM 785 O O . ILE A 1 95 ? -7.650 3.753 -2.231 1.00 95.00 95 ILE A O 1
ATOM 789 N N . TYR A 1 96 ? -6.126 2.109 -2.065 1.00 96.56 96 TYR A N 1
ATOM 790 C CA . TYR A 1 96 ? -6.976 1.160 -1.357 1.00 96.56 96 TYR A CA 1
ATOM 791 C C . TYR A 1 96 ? -6.529 1.007 0.088 1.00 96.56 96 TYR A C 1
ATOM 793 O O . TYR A 1 96 ? -5.350 1.157 0.401 1.00 96.56 96 TYR A O 1
ATOM 801 N N . GLN A 1 97 ? -7.475 0.678 0.961 1.00 97.50 97 GLN A N 1
ATOM 802 C CA . GLN A 1 97 ? -7.169 0.226 2.310 1.00 97.50 97 GLN A CA 1
ATOM 803 C C . GLN A 1 97 ? -7.190 -1.297 2.328 1.00 97.50 97 GLN A C 1
ATOM 805 O O . GLN A 1 97 ? -8.162 -1.907 1.882 1.00 97.50 97 GLN A O 1
ATOM 810 N N . TYR A 1 98 ? -6.147 -1.888 2.894 1.00 97.94 98 TYR A N 1
ATOM 811 C CA . TYR A 1 98 ? -6.055 -3.310 3.168 1.00 97.94 98 TYR A CA 1
ATOM 812 C C . TYR A 1 98 ? -5.956 -3.537 4.672 1.00 97.94 98 TYR A C 1
ATOM 814 O O . TYR A 1 98 ? -5.202 -2.854 5.362 1.00 97.94 98 TYR A O 1
ATOM 822 N N . VAL A 1 99 ? -6.706 -4.514 5.172 1.00 97.69 99 VAL A N 1
ATOM 823 C CA . VAL A 1 99 ? -6.657 -4.947 6.571 1.00 97.69 99 VAL A CA 1
ATOM 824 C C . VAL A 1 99 ? -6.218 -6.405 6.621 1.00 97.69 99 VAL A C 1
ATOM 826 O O . VAL A 1 99 ? -6.840 -7.261 5.989 1.00 97.69 99 VAL A O 1
ATOM 829 N N . LEU A 1 100 ? -5.162 -6.688 7.376 1.00 97.62 100 LEU A N 1
ATOM 830 C CA . LEU A 1 100 ? -4.691 -8.035 7.664 1.00 97.62 100 LEU A CA 1
ATOM 831 C C . LEU A 1 100 ? -5.584 -8.668 8.739 1.00 97.62 100 LEU A C 1
ATOM 833 O O . LEU A 1 100 ? -5.658 -8.182 9.866 1.00 97.62 100 LEU A O 1
ATOM 837 N N . LYS A 1 101 ? -6.257 -9.770 8.40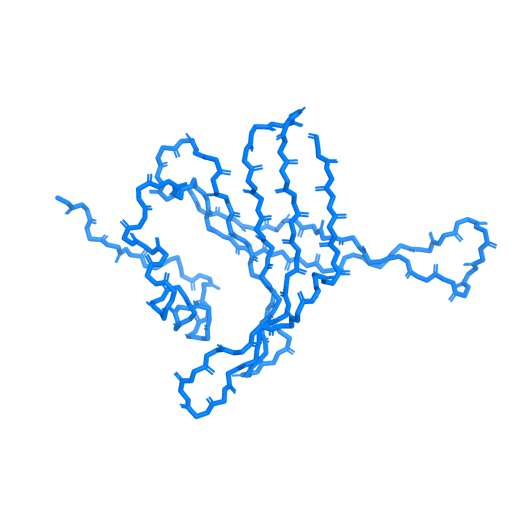1 1.00 96.19 101 LYS A N 1
ATOM 838 C CA . LYS A 1 101 ? -7.027 -10.594 9.344 1.00 96.19 101 LYS A CA 1
ATOM 839 C C . LYS A 1 101 ? -6.764 -12.065 9.062 1.00 96.19 101 LYS A C 1
ATOM 841 O O . LYS A 1 101 ? -6.892 -12.506 7.923 1.00 96.19 101 LYS A O 1
ATOM 846 N N . ASN A 1 102 ? -6.422 -12.832 10.095 1.00 94.62 102 ASN A N 1
ATOM 847 C CA . ASN A 1 102 ? -6.171 -14.276 9.989 1.00 94.62 102 ASN A CA 1
ATOM 848 C C . ASN A 1 102 ? -5.178 -14.628 8.859 1.00 94.62 102 ASN A C 1
ATOM 850 O O . ASN A 1 102 ? -5.431 -15.527 8.059 1.00 94.62 102 ASN A O 1
ATOM 854 N N . GLY A 1 103 ? -4.090 -13.857 8.742 1.00 92.44 103 GLY A N 1
ATOM 855 C CA . GLY A 1 103 ? -3.051 -14.063 7.723 1.00 92.44 103 GLY A CA 1
ATOM 856 C C . GLY A 1 103 ? -3.449 -13.694 6.287 1.00 92.44 103 GLY A C 1
ATOM 857 O O . GLY A 1 103 ? -2.693 -13.980 5.364 1.00 92.44 103 GLY A O 1
ATOM 858 N N . LYS A 1 104 ? -4.617 -13.075 6.071 1.00 95.69 104 LYS A N 1
ATOM 859 C CA . LYS A 1 104 ? -5.094 -12.644 4.749 1.00 95.69 104 LYS A CA 1
ATOM 860 C C . LYS A 1 104 ? -5.360 -11.148 4.714 1.00 95.69 104 LYS A C 1
ATOM 862 O O . LYS A 1 104 ? -5.858 -10.582 5.689 1.00 95.69 104 LYS A O 1
ATOM 867 N N . PHE A 1 105 ? -5.079 -10.523 3.576 1.00 96.69 105 PHE A N 1
ATOM 868 C CA . PHE A 1 105 ? -5.402 -9.120 3.349 1.00 96.69 105 PHE A CA 1
ATOM 869 C C . PHE A 1 105 ? -6.787 -8.965 2.725 1.00 96.69 105 PHE A C 1
ATOM 871 O O . PHE A 1 105 ? -7.098 -9.571 1.701 1.00 96.69 105 PHE A O 1
ATOM 878 N N . TYR A 1 106 ? -7.604 -8.110 3.335 1.00 96.69 106 TYR A N 1
ATOM 879 C CA . TYR A 1 106 ? -8.926 -7.737 2.846 1.00 96.69 106 TYR A CA 1
ATOM 880 C C . TYR A 1 106 ? -8.901 -6.286 2.400 1.00 96.69 106 TYR A C 1
ATOM 882 O O . TYR A 1 106 ? -8.599 -5.397 3.197 1.00 96.69 106 TYR A O 1
ATOM 890 N N . ARG A 1 107 ? -9.218 -6.060 1.128 1.00 96.00 107 ARG A N 1
ATOM 891 C CA . ARG A 1 107 ? -9.312 -4.731 0.530 1.00 96.00 107 ARG A CA 1
ATOM 892 C C . ARG A 1 107 ? -10.704 -4.147 0.740 1.00 96.00 107 ARG A C 1
ATOM 894 O O . ARG A 1 107 ? -11.681 -4.888 0.725 1.00 96.00 107 ARG A O 1
ATOM 901 N N . ASN A 1 108 ? -10.811 -2.830 0.859 1.00 91.12 108 ASN A N 1
ATOM 902 C CA . ASN A 1 108 ? -12.094 -2.152 0.689 1.00 91.12 108 ASN A CA 1
ATOM 903 C C . ASN A 1 108 ? -12.623 -2.273 -0.758 1.00 91.12 108 ASN A C 1
ATOM 905 O O . ASN A 1 108 ? -11.854 -2.295 -1.720 1.00 91.12 108 ASN A O 1
ATOM 909 N N . ASP A 1 109 ? -13.950 -2.314 -0.915 1.00 86.75 109 ASP A N 1
ATOM 910 C CA . ASP A 1 109 ? -14.588 -2.487 -2.232 1.00 86.75 109 ASP A CA 1
ATOM 911 C C . ASP A 1 109 ? -14.337 -1.299 -3.169 1.00 86.75 109 ASP A C 1
ATOM 913 O O . ASP A 1 109 ? -14.152 -1.463 -4.375 1.00 86.75 109 ASP A O 1
ATOM 917 N N . LYS A 1 110 ? -14.316 -0.084 -2.607 1.00 90.12 110 LYS A N 1
ATOM 918 C CA . LYS A 1 110 ? -14.071 1.169 -3.331 1.00 90.12 110 LYS A CA 1
ATOM 919 C C . LYS A 1 110 ? -12.753 1.789 -2.879 1.00 90.12 110 LYS A C 1
ATOM 921 O O . LYS A 1 110 ? -12.490 1.783 -1.677 1.00 90.12 110 LYS A O 1
ATOM 926 N N . PRO A 1 111 ? -11.954 2.373 -3.788 1.00 90.62 111 PRO A N 1
ATOM 927 C CA . PRO A 1 111 ? -10.732 3.063 -3.399 1.00 90.62 111 PRO A CA 1
ATOM 928 C C . PRO A 1 111 ? -11.051 4.254 -2.485 1.00 90.62 111 PRO A C 1
ATOM 930 O O . PRO A 1 111 ? -12.067 4.929 -2.652 1.00 90.62 111 PRO A O 1
ATOM 933 N N . LEU A 1 112 ? -10.158 4.531 -1.533 1.00 88.19 112 LEU A N 1
ATOM 934 C CA . LEU A 1 112 ? -10.187 5.741 -0.709 1.00 88.19 112 LEU A CA 1
ATOM 935 C C . LEU A 1 112 ? -10.090 6.991 -1.582 1.00 88.19 112 LEU A C 1
ATOM 937 O O . LEU A 1 112 ? -10.778 7.978 -1.334 1.00 88.19 112 LEU A O 1
ATOM 941 N N . ILE A 1 113 ? -9.223 6.938 -2.597 1.00 85.19 113 ILE A N 1
ATOM 942 C CA . ILE A 1 113 ? -9.121 7.955 -3.639 1.00 85.19 113 ILE A CA 1
ATOM 943 C C . ILE A 1 113 ? -8.796 7.279 -4.969 1.00 85.1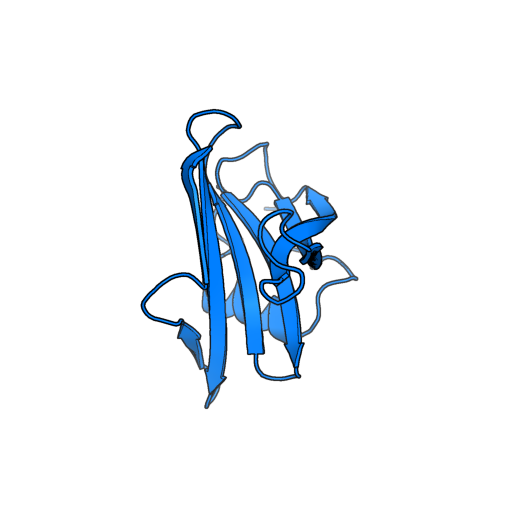9 113 ILE A C 1
ATOM 945 O O . ILE A 1 113 ? -7.974 6.365 -5.015 1.00 85.19 113 ILE A O 1
ATOM 949 N N . SER A 1 114 ? -9.423 7.752 -6.042 1.00 83.06 114 SER A N 1
ATOM 950 C CA . SER A 1 114 ? -9.094 7.386 -7.416 1.00 83.06 114 SER A CA 1
ATOM 951 C C . SER A 1 114 ? -8.875 8.653 -8.239 1.00 83.06 114 SER A C 1
ATOM 953 O O . SER A 1 114 ? -9.625 9.622 -8.098 1.00 83.06 114 SER A O 1
ATOM 955 N N . PHE A 1 115 ? -7.841 8.652 -9.073 1.00 81.44 115 PHE A N 1
ATOM 956 C CA . PHE A 1 115 ? -7.533 9.717 -10.017 1.00 81.44 115 PHE A CA 1
ATOM 957 C C . PHE A 1 115 ? -7.269 9.127 -11.402 1.00 81.44 115 PHE A C 1
ATOM 959 O O . PHE A 1 115 ? -6.631 8.079 -11.534 1.00 81.44 115 PHE A O 1
ATOM 966 N N . LEU A 1 116 ? -7.684 9.864 -12.427 1.00 74.12 116 LEU A N 1
ATOM 967 C CA . LEU A 1 116 ? -7.192 9.712 -13.793 1.00 74.12 116 LEU A CA 1
ATOM 968 C C . LEU A 1 116 ? -6.081 10.755 -13.989 1.00 74.12 116 LEU A C 1
ATOM 970 O O . LEU A 1 116 ? -6.251 11.904 -13.577 1.00 74.12 116 LEU A O 1
ATOM 974 N N . SER A 1 117 ? -4.922 10.334 -14.497 1.00 61.56 117 SER A N 1
ATOM 975 C CA . SER A 1 117 ? -3.779 11.193 -14.854 1.00 61.56 117 SER A CA 1
ATOM 976 C C . SER A 1 117 ? -3.663 11.322 -16.356 1.00 61.56 117 SER A C 1
ATOM 978 O O . SER A 1 117 ? -3.781 10.266 -17.014 1.00 61.56 117 SER A O 1
#